Protein AF-A0A351FV73-F1 (afdb_monomer_lite)

pLDDT: mean 80.68, std 16.88, range [39.62, 96.75]

Sequence (125 aa):
MREDLLGYLLGALEGDERERVEREIERNPSLEREISALQAKLDPLRETSLDFEPPFGLATRTCALVEQHRETTDVTSEPVKLKGAPAELNHRNRFRWYDLVVGACVLIVGFALIFPAIARSRQMA

Secondary structure (DSSP, 8-state):
-HHHHHHHHTT---HHHHHHHHHHHHH-HHHHHHHHHHHHHHHHHHHT---PPPPTTHHHHHHHHHHHHHHHTSS-------TTS-S--THHHHHHHHHHHHHHHHHHHHHHHHHHHHHHHTT--

Radius of gyration: 26.16 Å; chains: 1; bounding box: 78×30×55 Å

Structure (mmCIF, N/CA/C/O backbone):
data_AF-A0A351FV73-F1
#
_entry.id   AF-A0A351FV73-F1
#
loop_
_atom_site.group_PDB
_atom_site.id
_atom_site.type_symbol
_atom_site.label_atom_id
_atom_site.label_alt_id
_atom_site.label_comp_id
_atom_site.label_asym_id
_atom_site.label_entity_id
_atom_site.label_seq_id
_atom_site.pdbx_PDB_ins_code
_atom_site.Cartn_x
_atom_site.Cartn_y
_atom_site.Cartn_z
_atom_site.occupancy
_atom_site.B_iso_or_equiv
_atom_site.auth_seq_id
_atom_site.auth_comp_id
_atom_site.auth_asym_id
_atom_site.auth_atom_id
_atom_site.pdbx_PDB_model_num
ATOM 1 N N . MET A 1 1 ? -9.308 -6.060 7.623 1.00 82.56 1 MET A N 1
ATOM 2 C CA . MET A 1 1 ? -8.238 -5.363 8.363 1.00 82.56 1 MET A CA 1
ATOM 3 C C . MET A 1 1 ? -6.848 -5.891 8.073 1.00 82.56 1 MET A C 1
ATOM 5 O O . MET A 1 1 ? -6.056 -5.146 7.527 1.00 82.56 1 MET A O 1
ATOM 9 N N . ARG A 1 2 ? -6.509 -7.149 8.387 1.00 85.62 2 ARG A N 1
ATOM 10 C CA . ARG A 1 2 ? -5.150 -7.666 8.124 1.00 85.62 2 ARG A CA 1
ATOM 11 C C . ARG A 1 2 ? -4.727 -7.576 6.648 1.00 85.62 2 ARG A C 1
ATOM 13 O O . ARG A 1 2 ? -3.573 -7.282 6.359 1.00 85.62 2 ARG A O 1
ATOM 20 N N . GLU A 1 3 ? -5.663 -7.804 5.731 1.00 88.88 3 GLU A N 1
ATOM 21 C CA . GLU A 1 3 ? -5.464 -7.633 4.285 1.00 88.88 3 GLU A CA 1
ATOM 22 C C . GLU A 1 3 ? -5.273 -6.162 3.903 1.00 88.88 3 GLU A C 1
ATOM 24 O O . GLU A 1 3 ? -4.357 -5.851 3.152 1.00 88.88 3 GLU A O 1
ATOM 29 N N . ASP A 1 4 ? -6.050 -5.252 4.496 1.00 91.62 4 ASP A N 1
ATOM 30 C CA . ASP A 1 4 ? -5.884 -3.807 4.309 1.00 91.62 4 ASP A CA 1
ATOM 31 C C . ASP A 1 4 ? -4.515 -3.326 4.818 1.00 91.62 4 ASP A C 1
ATOM 33 O O . ASP A 1 4 ? -3.864 -2.526 4.160 1.00 91.62 4 ASP A O 1
ATOM 37 N N . LEU A 1 5 ? -4.020 -3.848 5.949 1.00 93.69 5 LEU A N 1
ATOM 38 C CA . LEU A 1 5 ? -2.681 -3.530 6.469 1.00 93.69 5 LEU A CA 1
ATOM 39 C C . LEU A 1 5 ? -1.563 -4.038 5.549 1.00 93.69 5 LEU A C 1
ATOM 41 O O . LEU A 1 5 ? -0.547 -3.367 5.380 1.00 93.69 5 LEU A O 1
ATOM 45 N N . LEU A 1 6 ? -1.742 -5.217 4.946 1.00 93.06 6 LEU A N 1
ATOM 46 C CA . LEU A 1 6 ? -0.830 -5.728 3.923 1.00 93.06 6 LEU A CA 1
ATOM 47 C C . LEU A 1 6 ? -0.875 -4.861 2.663 1.00 93.06 6 LEU A C 1
ATOM 49 O O . LEU A 1 6 ? 0.176 -4.487 2.153 1.00 93.06 6 LEU A O 1
ATOM 53 N N . GLY A 1 7 ? -2.069 -4.499 2.192 1.00 92.69 7 GLY A N 1
ATOM 54 C CA . GLY A 1 7 ? -2.244 -3.578 1.072 1.00 92.69 7 GLY A CA 1
ATOM 55 C C . GLY A 1 7 ? -1.600 -2.220 1.349 1.00 92.69 7 GLY A C 1
ATOM 56 O O . GLY A 1 7 ? -0.909 -1.681 0.491 1.00 92.69 7 GLY A O 1
ATOM 57 N N . TYR A 1 8 ? -1.749 -1.706 2.568 1.00 93.81 8 TYR A N 1
ATOM 58 C CA . TYR A 1 8 ? -1.123 -0.472 3.028 1.00 93.81 8 TYR A CA 1
ATOM 59 C C . TYR A 1 8 ? 0.410 -0.566 2.993 1.00 93.81 8 TYR A C 1
ATOM 61 O O . TYR A 1 8 ? 1.062 0.288 2.396 1.00 93.81 8 TYR A O 1
ATOM 69 N N . LEU A 1 9 ? 0.986 -1.639 3.551 1.00 93.50 9 LEU A N 1
ATOM 70 C CA . LEU A 1 9 ? 2.433 -1.894 3.542 1.00 93.50 9 LEU A CA 1
ATOM 71 C C . LEU A 1 9 ? 3.012 -2.063 2.130 1.00 93.50 9 LEU A C 1
ATOM 73 O O . LEU A 1 9 ? 4.149 -1.664 1.882 1.00 93.50 9 LEU A O 1
ATOM 77 N N . LEU A 1 10 ? 2.245 -2.655 1.215 1.00 92.69 10 LEU A N 1
ATOM 78 C CA . LEU A 1 10 ? 2.651 -2.896 -0.171 1.00 92.69 10 LEU A CA 1
ATOM 79 C C . LEU A 1 10 ? 2.318 -1.726 -1.113 1.00 92.69 10 LEU A C 1
ATOM 81 O O . LEU A 1 10 ? 2.631 -1.799 -2.298 1.00 92.69 10 LEU A O 1
ATOM 85 N N . GLY A 1 11 ? 1.689 -0.656 -0.612 1.00 91.69 11 GLY A N 1
ATOM 86 C CA . GLY A 1 11 ? 1.272 0.490 -1.426 1.00 91.69 11 GLY A CA 1
ATOM 87 C C . GLY A 1 11 ? 0.165 0.168 -2.437 1.00 91.69 11 GLY A C 1
ATOM 88 O O . GLY A 1 11 ? 0.047 0.852 -3.447 1.00 91.69 11 GLY A O 1
ATOM 89 N N . ALA A 1 12 ? -0.626 -0.875 -2.179 1.00 93.38 12 ALA A N 1
ATOM 90 C CA . ALA A 1 12 ? -1.677 -1.376 -3.063 1.00 93.38 12 ALA A CA 1
ATOM 91 C C . ALA A 1 12 ? -3.068 -0.766 -2.791 1.00 93.38 12 ALA A C 1
ATOM 93 O O . ALA A 1 12 ? -4.016 -1.108 -3.491 1.00 93.38 12 ALA A O 1
ATOM 94 N N . LEU A 1 13 ? -3.204 0.099 -1.779 1.00 91.50 13 LEU A N 1
ATOM 95 C CA . LEU A 1 13 ? -4.465 0.782 -1.465 1.00 91.50 13 LEU A CA 1
ATOM 96 C C . LEU A 1 13 ? -4.623 2.087 -2.247 1.00 91.50 13 LEU A C 1
ATOM 98 O O . LEU A 1 13 ? -3.679 2.871 -2.373 1.00 91.50 13 LEU A O 1
ATOM 102 N N . GLU A 1 14 ? -5.850 2.351 -2.688 1.00 90.94 14 GLU A N 1
ATOM 103 C CA . GLU A 1 14 ? -6.239 3.602 -3.343 1.00 90.94 14 GLU A CA 1
ATOM 104 C C . GLU A 1 14 ? -6.707 4.657 -2.322 1.00 90.94 14 GLU A C 1
ATOM 106 O O . GLU A 1 14 ? -7.035 4.330 -1.182 1.00 90.94 14 GLU A O 1
ATOM 111 N N . GLY A 1 15 ? -6.728 5.933 -2.732 1.00 88.88 15 GLY A N 1
ATOM 112 C CA . GLY A 1 15 ? -6.853 7.124 -1.870 1.00 88.88 15 GLY A CA 1
ATOM 113 C C . GLY A 1 15 ? -7.739 6.974 -0.626 1.00 88.88 15 GLY A C 1
ATOM 114 O O . GLY A 1 15 ? -7.231 7.033 0.494 1.00 88.88 15 GLY A O 1
ATOM 115 N N . ASP A 1 16 ? -9.037 6.730 -0.815 1.00 90.00 16 ASP A N 1
ATOM 116 C CA . ASP A 1 16 ? -10.006 6.647 0.289 1.00 90.00 16 ASP A CA 1
ATOM 117 C C . ASP A 1 16 ? -9.741 5.456 1.233 1.00 90.00 16 ASP A C 1
ATOM 119 O O . ASP A 1 16 ? -9.978 5.533 2.443 1.00 90.00 16 ASP A O 1
ATOM 123 N N . GLU A 1 17 ? -9.259 4.330 0.697 1.00 90.31 17 GLU A N 1
ATOM 124 C CA . GLU A 1 17 ? -8.944 3.135 1.485 1.00 90.31 17 GLU A CA 1
ATOM 125 C C . GLU A 1 17 ? -7.704 3.353 2.339 1.00 90.31 17 GLU A C 1
ATOM 127 O O . GLU A 1 17 ? -7.690 2.994 3.519 1.00 90.31 17 GLU A O 1
ATOM 132 N N . ARG A 1 18 ? -6.687 3.994 1.763 1.00 91.69 18 ARG A N 1
ATOM 133 C CA . ARG A 1 18 ? -5.464 4.344 2.475 1.00 91.69 18 ARG A CA 1
ATOM 134 C C . ARG A 1 18 ? -5.748 5.301 3.633 1.00 91.69 18 ARG A C 1
ATOM 136 O O . ARG A 1 18 ? -5.336 5.022 4.755 1.00 91.69 18 ARG A O 1
ATOM 143 N N . GLU A 1 19 ? -6.516 6.363 3.397 1.00 94.31 19 GLU A N 1
ATOM 144 C CA . GLU A 1 19 ? -6.866 7.350 4.431 1.00 94.31 19 GLU A CA 1
ATOM 145 C C . GLU A 1 19 ? -7.736 6.740 5.551 1.00 94.31 19 GLU A C 1
ATOM 147 O O . GLU A 1 19 ? -7.657 7.123 6.723 1.00 94.31 19 GLU A O 1
ATOM 152 N N . ARG A 1 20 ? -8.587 5.759 5.222 1.00 94.06 20 ARG A N 1
ATOM 153 C CA . ARG A 1 20 ? -9.323 4.981 6.230 1.00 94.06 20 ARG A CA 1
ATOM 154 C C . ARG A 1 20 ? -8.363 4.198 7.126 1.00 94.06 20 ARG A C 1
ATOM 156 O O . ARG A 1 20 ? -8.491 4.283 8.345 1.00 94.06 20 ARG A O 1
ATOM 163 N N . VAL A 1 21 ? -7.419 3.471 6.530 1.00 93.94 21 VAL A N 1
ATOM 164 C CA . VAL A 1 21 ? -6.451 2.648 7.267 1.00 93.94 21 VAL A CA 1
ATOM 165 C C . VAL A 1 21 ? -5.535 3.513 8.134 1.00 93.94 21 VAL A C 1
ATOM 167 O O . VAL A 1 21 ? -5.338 3.182 9.300 1.00 93.94 21 VAL A O 1
ATOM 170 N N . GLU A 1 22 ? -5.052 4.649 7.628 1.00 94.25 22 GLU A N 1
ATOM 171 C CA . GLU A 1 22 ? -4.217 5.595 8.387 1.00 94.25 22 GLU A CA 1
ATOM 172 C C . GLU A 1 22 ? -4.929 6.096 9.654 1.00 94.25 22 GLU A C 1
ATOM 174 O O . GLU A 1 22 ? -4.395 5.972 10.758 1.00 94.25 22 GLU A O 1
ATOM 179 N N . ARG A 1 23 ? -6.188 6.540 9.534 1.00 95.31 23 ARG A N 1
ATOM 180 C CA . ARG A 1 23 ? -6.994 6.962 10.697 1.00 95.31 23 ARG A CA 1
ATOM 181 C C . ARG A 1 23 ? -7.228 5.842 11.707 1.00 95.31 23 ARG A C 1
ATOM 183 O O . ARG A 1 23 ? -7.400 6.103 12.898 1.00 95.31 23 ARG A O 1
ATOM 190 N N . GLU A 1 24 ? -7.308 4.601 11.244 1.00 93.81 24 GLU A N 1
ATOM 191 C CA . GLU A 1 24 ? -7.534 3.448 12.110 1.00 93.81 24 GLU A CA 1
ATOM 192 C C . GLU A 1 24 ? -6.259 3.054 12.863 1.00 93.81 24 GLU A C 1
ATOM 194 O O . GLU A 1 24 ? -6.331 2.740 14.053 1.00 93.81 24 GLU A O 1
ATOM 199 N N . ILE A 1 25 ? -5.095 3.168 12.214 1.00 94.00 25 ILE A N 1
ATOM 200 C CA . ILE A 1 25 ? -3.776 3.002 12.839 1.00 94.00 25 ILE A CA 1
ATOM 201 C C . ILE A 1 25 ? -3.579 4.045 13.945 1.00 94.00 25 ILE A C 1
ATOM 203 O O . ILE A 1 25 ? -3.265 3.672 15.073 1.00 94.00 25 ILE A O 1
ATOM 207 N N . GLU A 1 26 ? -3.853 5.324 13.666 1.00 94.25 26 GLU A N 1
ATOM 208 C CA . GLU A 1 26 ? -3.725 6.412 14.653 1.00 94.25 26 GLU A CA 1
ATOM 209 C C . GLU A 1 26 ? -4.582 6.184 15.905 1.00 94.25 26 GLU A C 1
ATOM 211 O O . GLU A 1 26 ? -4.195 6.523 17.024 1.00 94.25 26 GLU A O 1
ATOM 216 N N . ARG A 1 27 ? -5.776 5.611 15.728 1.00 94.31 27 ARG A N 1
ATOM 217 C CA . ARG A 1 27 ? -6.719 5.360 16.825 1.00 94.31 27 ARG A CA 1
ATOM 218 C C . ARG A 1 27 ? -6.430 4.072 17.582 1.00 94.31 27 ARG A C 1
ATOM 220 O O . ARG A 1 27 ? -6.919 3.922 18.703 1.00 94.31 27 ARG A O 1
ATOM 227 N N . ASN A 1 28 ? -5.692 3.137 16.986 1.00 94.81 28 ASN A N 1
ATOM 228 C CA . ASN A 1 28 ? -5.486 1.815 17.551 1.00 94.81 28 ASN A CA 1
ATOM 229 C C . ASN A 1 28 ? -4.001 1.400 17.571 1.00 94.81 28 ASN A C 1
ATOM 231 O O . ASN A 1 28 ? -3.509 0.783 16.621 1.00 94.81 28 ASN A O 1
ATOM 235 N N . PRO A 1 29 ? -3.320 1.581 18.720 1.00 91.00 29 PRO A N 1
ATOM 236 C CA . PRO A 1 29 ? -1.921 1.190 18.900 1.00 91.00 29 PRO A CA 1
ATOM 237 C C . PRO A 1 29 ? -1.645 -0.310 18.710 1.00 91.00 29 PRO A C 1
ATOM 239 O O . PRO A 1 29 ? -0.489 -0.720 18.597 1.00 91.00 29 PRO A O 1
ATOM 242 N N . SER A 1 30 ? -2.665 -1.180 18.725 1.00 93.44 30 SER A N 1
ATOM 243 C CA . SER A 1 30 ? -2.452 -2.601 18.424 1.00 93.44 30 SER A CA 1
ATOM 244 C C . SER A 1 30 ? -2.153 -2.835 16.943 1.00 93.44 30 SER A C 1
ATOM 246 O O . SER A 1 30 ? -1.422 -3.773 16.626 1.00 93.44 30 SER A O 1
ATOM 248 N N . LEU A 1 31 ? -2.684 -1.993 16.049 1.00 93.25 31 LEU A N 1
ATOM 249 C CA . LEU A 1 31 ? -2.460 -2.108 14.606 1.00 93.25 31 LEU A CA 1
ATOM 250 C C . LEU A 1 31 ? -1.023 -1.740 14.233 1.00 93.25 31 LEU A C 1
ATOM 252 O O . LEU A 1 31 ? -0.443 -2.400 13.380 1.00 93.25 31 LEU A O 1
ATOM 256 N N . GLU A 1 32 ? -0.398 -0.787 14.928 1.00 91.88 32 GLU A N 1
ATOM 257 C CA . GLU A 1 32 ? 1.030 -0.479 14.746 1.00 91.88 32 GLU A CA 1
ATOM 258 C C . GLU A 1 32 ? 1.927 -1.696 15.017 1.00 91.88 32 GLU A C 1
ATOM 260 O O . GLU A 1 32 ? 2.887 -1.963 14.286 1.00 91.88 32 GLU A O 1
ATOM 265 N N . ARG A 1 33 ? 1.591 -2.487 16.046 1.00 93.75 33 ARG A N 1
ATOM 266 C CA . ARG A 1 33 ? 2.316 -3.730 16.355 1.00 93.75 33 ARG A CA 1
ATOM 267 C C . ARG A 1 33 ? 2.107 -4.778 15.272 1.00 93.75 33 ARG A C 1
ATOM 269 O O . ARG A 1 33 ? 3.043 -5.496 14.931 1.00 93.75 33 ARG A O 1
ATOM 276 N N . GLU A 1 34 ? 0.894 -4.874 14.737 1.00 94.38 34 GLU A N 1
ATOM 277 C CA . GLU A 1 34 ? 0.586 -5.802 13.651 1.00 94.38 34 GLU A CA 1
ATOM 278 C C . GLU A 1 34 ? 1.309 -5.412 12.356 1.00 94.38 34 GLU A C 1
ATOM 280 O O . GLU A 1 34 ? 1.907 -6.278 11.720 1.00 94.38 34 GLU A O 1
ATOM 285 N N . ILE A 1 35 ? 1.355 -4.118 12.023 1.00 95.06 35 ILE A N 1
ATOM 286 C CA . ILE A 1 35 ? 2.153 -3.577 10.914 1.00 95.06 35 ILE A CA 1
ATOM 287 C C . ILE A 1 35 ? 3.621 -3.938 11.098 1.00 95.06 35 ILE A C 1
ATOM 289 O O . ILE A 1 35 ? 4.223 -4.496 10.187 1.00 95.06 35 ILE A O 1
ATOM 293 N N . SER A 1 36 ? 4.179 -3.699 12.286 1.00 94.44 36 SER A N 1
ATOM 294 C CA . SER A 1 36 ? 5.579 -4.024 12.581 1.00 94.44 36 SER A CA 1
ATOM 295 C C . SER A 1 36 ? 5.860 -5.525 12.421 1.00 94.44 36 SER A C 1
ATOM 297 O O . SER A 1 36 ? 6.865 -5.921 11.832 1.00 94.44 36 SER A O 1
ATOM 299 N N . ALA A 1 37 ? 4.948 -6.384 12.889 1.00 95.38 37 ALA A N 1
ATOM 300 C CA . ALA A 1 37 ? 5.065 -7.834 12.749 1.00 95.38 37 ALA A CA 1
ATOM 301 C C . ALA A 1 37 ? 4.931 -8.314 11.293 1.00 95.38 37 ALA A C 1
ATOM 303 O O . ALA A 1 37 ? 5.555 -9.306 10.912 1.00 95.38 37 ALA A O 1
ATOM 304 N N . LEU A 1 38 ? 4.102 -7.653 10.482 1.00 94.62 38 LEU A N 1
ATOM 305 C CA . LEU A 1 38 ? 3.982 -7.924 9.049 1.00 94.62 38 LEU A CA 1
ATOM 306 C C . LEU A 1 38 ? 5.223 -7.444 8.296 1.00 94.62 38 LEU A C 1
ATOM 308 O O . LEU A 1 38 ? 5.757 -8.193 7.484 1.00 94.62 38 LEU A O 1
ATOM 312 N N . GLN A 1 39 ? 5.722 -6.253 8.610 1.00 94.00 39 GLN A N 1
ATOM 313 C CA . GLN A 1 39 ? 6.916 -5.679 8.002 1.00 94.00 39 GLN A CA 1
ATOM 314 C C . GLN A 1 39 ? 8.143 -6.570 8.225 1.00 94.00 39 GLN A C 1
ATOM 316 O O . GLN A 1 39 ? 8.802 -6.937 7.258 1.00 94.00 39 GLN A O 1
ATOM 321 N N . ALA A 1 40 ? 8.352 -7.059 9.452 1.00 94.81 40 ALA A N 1
ATOM 322 C CA . ALA A 1 40 ? 9.431 -8.001 9.760 1.00 94.81 40 ALA A CA 1
ATOM 323 C C . ALA A 1 40 ? 9.351 -9.316 8.956 1.00 94.81 40 ALA A C 1
ATOM 325 O O . ALA A 1 40 ? 10.367 -9.952 8.692 1.00 94.81 40 ALA A O 1
ATOM 326 N N . LYS A 1 41 ? 8.146 -9.746 8.554 1.00 93.75 41 LYS A N 1
ATOM 327 C CA . LYS A 1 41 ? 7.958 -10.927 7.691 1.00 93.75 41 LYS A CA 1
ATOM 328 C C . LYS A 1 41 ? 8.209 -10.631 6.215 1.00 93.75 41 LYS A C 1
ATOM 330 O O . LYS A 1 41 ? 8.499 -11.560 5.467 1.00 93.75 41 LYS A O 1
ATOM 335 N N . LEU A 1 42 ? 8.060 -9.375 5.795 1.00 91.56 42 LEU A N 1
ATOM 336 C CA . LEU A 1 42 ? 8.292 -8.933 4.421 1.00 91.56 42 LEU A CA 1
ATOM 337 C C . LEU A 1 42 ? 9.756 -8.559 4.168 1.00 91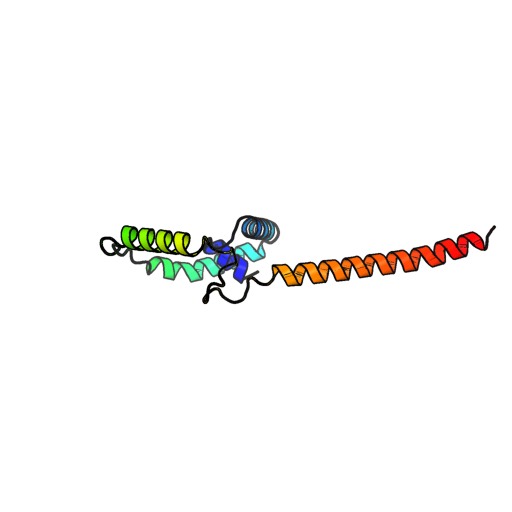.56 42 LEU A C 1
ATOM 339 O O . LEU A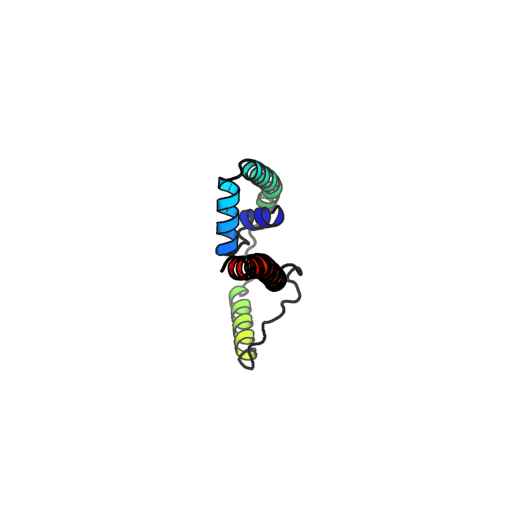 1 42 ? 10.208 -8.682 3.035 1.00 91.56 42 LEU A O 1
ATOM 343 N N . ASP A 1 43 ? 10.505 -8.150 5.192 1.00 91.06 43 ASP A N 1
ATOM 344 C CA . ASP A 1 43 ? 11.913 -7.756 5.049 1.00 91.06 43 ASP A CA 1
ATOM 345 C C . ASP A 1 43 ? 12.794 -8.802 4.327 1.00 91.06 43 ASP A C 1
ATOM 347 O O . ASP A 1 43 ? 13.513 -8.406 3.408 1.00 91.06 43 ASP A O 1
ATOM 351 N N . PRO A 1 44 ? 12.683 -10.124 4.575 1.00 92.00 44 PRO A N 1
ATOM 352 C CA . PRO A 1 44 ? 13.449 -11.125 3.820 1.00 92.00 44 PRO A CA 1
ATOM 353 C C . PRO A 1 44 ? 13.178 -11.124 2.304 1.00 92.00 44 PRO A C 1
ATOM 355 O O . PRO A 1 44 ? 14.046 -11.473 1.503 1.00 92.00 44 PRO A O 1
ATOM 358 N N . LEU A 1 45 ? 11.974 -10.721 1.875 1.00 87.56 45 LEU A N 1
ATOM 359 C CA . LEU A 1 45 ? 11.642 -10.619 0.449 1.00 87.56 45 LEU A CA 1
ATOM 360 C C . LEU A 1 45 ? 12.388 -9.460 -0.215 1.00 87.56 45 LEU A C 1
ATOM 362 O O . LEU A 1 45 ? 12.729 -9.557 -1.392 1.00 87.56 45 LEU A O 1
ATOM 366 N N . ARG A 1 46 ? 12.677 -8.387 0.532 1.00 83.81 46 ARG A N 1
ATOM 367 C CA . ARG A 1 46 ? 13.462 -7.252 0.027 1.00 83.81 46 ARG A CA 1
ATOM 368 C C . ARG A 1 46 ? 14.896 -7.658 -0.274 1.00 83.81 46 ARG A C 1
ATOM 370 O O . ARG A 1 46 ? 15.435 -7.239 -1.289 1.00 83.81 46 ARG A O 1
ATOM 377 N N . GLU A 1 47 ? 15.477 -8.519 0.555 1.00 83.62 47 GLU A N 1
ATOM 378 C CA . GLU A 1 47 ? 16.828 -9.057 0.343 1.00 83.62 47 GLU A CA 1
ATOM 379 C C . GLU A 1 47 ? 16.913 -9.973 -0.888 1.00 83.62 47 GLU A C 1
ATOM 381 O O . GLU A 1 47 ? 17.976 -10.122 -1.482 1.00 83.62 47 GLU A O 1
ATOM 386 N N . THR A 1 48 ? 15.787 -10.564 -1.296 1.00 84.19 48 THR A N 1
ATOM 387 C CA . THR A 1 48 ? 15.698 -11.433 -2.483 1.00 84.19 48 THR A CA 1
ATOM 388 C C . THR A 1 48 ? 15.340 -10.651 -3.755 1.00 84.19 48 THR A C 1
ATOM 390 O O . THR A 1 48 ? 15.308 -11.220 -4.846 1.00 84.19 48 THR A O 1
ATOM 393 N N . SER A 1 49 ? 15.062 -9.347 -3.644 1.00 81.38 49 SER A N 1
ATOM 394 C CA . SER A 1 49 ? 14.767 -8.498 -4.796 1.00 81.38 49 SER A CA 1
ATOM 395 C C . SER A 1 49 ? 16.026 -8.323 -5.640 1.00 81.38 49 SER A C 1
ATOM 397 O O . SER A 1 49 ? 16.921 -7.555 -5.301 1.00 81.38 49 SER A O 1
ATOM 399 N N . LEU A 1 50 ? 16.096 -9.060 -6.744 1.00 82.88 50 LEU A N 1
ATOM 400 C CA . LEU A 1 50 ? 17.147 -8.916 -7.739 1.00 82.88 50 LEU A CA 1
ATOM 401 C C . LEU A 1 50 ? 16.722 -7.862 -8.759 1.00 82.88 50 LEU A C 1
ATOM 403 O O . LEU A 1 50 ? 15.679 -8.000 -9.401 1.00 82.88 50 LEU A O 1
ATOM 407 N N . ASP A 1 51 ? 17.553 -6.839 -8.931 1.00 82.88 51 ASP A N 1
ATOM 408 C CA . ASP A 1 51 ? 17.410 -5.912 -10.047 1.00 82.88 51 ASP A CA 1
ATOM 409 C C . ASP A 1 51 ? 17.840 -6.628 -11.329 1.00 82.88 51 ASP A C 1
ATOM 411 O O . ASP A 1 51 ? 19.011 -6.959 -11.532 1.00 82.88 51 ASP A O 1
ATOM 415 N N . PHE A 1 52 ? 16.866 -6.907 -12.190 1.00 85.69 52 PHE A N 1
ATOM 416 C CA . PHE A 1 52 ? 17.108 -7.458 -13.515 1.00 85.69 52 PHE A CA 1
ATOM 417 C C . PHE A 1 52 ? 17.024 -6.350 -14.552 1.00 85.69 52 PHE A C 1
ATOM 419 O O . PHE A 1 52 ? 16.049 -5.598 -14.589 1.00 85.69 52 PHE A O 1
ATOM 426 N N . GLU A 1 53 ? 18.010 -6.305 -15.446 1.00 91.25 53 GLU A N 1
ATOM 427 C CA . GLU A 1 53 ? 17.927 -5.439 -16.614 1.00 91.25 53 GLU A CA 1
ATOM 428 C C . GLU A 1 53 ? 16.738 -5.891 -17.481 1.00 91.25 53 GLU A C 1
ATOM 430 O O . GLU A 1 53 ? 16.666 -7.069 -17.865 1.00 91.25 53 GLU A O 1
ATOM 435 N N . PRO A 1 54 ? 15.778 -5.002 -17.788 1.00 90.12 54 PRO A N 1
ATOM 436 C CA . PRO A 1 54 ? 14.638 -5.376 -18.603 1.00 90.12 54 PRO A CA 1
ATOM 437 C C . PRO A 1 54 ? 15.103 -5.758 -20.020 1.00 90.12 54 PRO A C 1
ATOM 439 O O . PRO A 1 54 ? 15.994 -5.115 -20.580 1.00 90.12 54 PRO A O 1
ATOM 442 N N . PRO A 1 55 ? 14.486 -6.770 -20.659 1.00 93.19 55 PRO A N 1
ATOM 443 C CA . PRO A 1 55 ? 14.798 -7.122 -22.037 1.00 93.19 55 PRO A CA 1
ATOM 444 C C . PRO A 1 55 ? 14.676 -5.924 -22.983 1.00 93.19 55 PRO A C 1
ATOM 446 O O . PRO A 1 55 ? 13.733 -5.130 -22.892 1.00 93.19 55 PRO A O 1
ATOM 449 N N . PHE A 1 56 ? 15.600 -5.828 -23.940 1.00 94.69 56 PHE A N 1
ATOM 450 C CA . PHE A 1 56 ? 15.618 -4.732 -24.904 1.00 94.69 56 PHE A CA 1
ATOM 451 C C . PHE A 1 56 ? 14.266 -4.583 -25.624 1.00 94.69 56 PHE A C 1
ATOM 453 O O . PHE A 1 56 ? 13.708 -5.545 -26.161 1.00 94.69 56 PHE A O 1
ATOM 460 N N . GLY A 1 57 ? 13.744 -3.355 -25.645 1.00 95.19 57 GLY A N 1
ATOM 461 C CA . GLY A 1 57 ? 12.484 -3.021 -26.308 1.00 95.19 57 GLY A CA 1
ATOM 462 C C . GLY A 1 57 ? 11.216 -3.456 -25.563 1.00 95.19 57 GLY A C 1
ATOM 463 O O . GLY A 1 57 ? 10.132 -3.315 -26.129 1.00 95.19 57 GLY A O 1
ATOM 464 N N . LEU A 1 58 ? 11.308 -3.953 -24.319 1.00 95.81 58 LEU A N 1
ATOM 465 C CA . LEU A 1 58 ? 10.133 -4.305 -23.510 1.00 95.81 58 LEU A CA 1
ATOM 466 C C . LEU A 1 58 ? 9.174 -3.118 -23.375 1.00 95.81 58 LEU A C 1
ATOM 468 O O . LEU A 1 58 ? 7.995 -3.259 -23.677 1.00 95.81 58 LEU A O 1
ATOM 472 N N . ALA A 1 59 ? 9.684 -1.940 -23.001 1.00 95.19 59 ALA A N 1
ATOM 473 C CA . ALA A 1 59 ? 8.865 -0.737 -22.850 1.00 95.19 59 ALA A CA 1
ATOM 474 C C . ALA A 1 59 ? 8.105 -0.395 -24.143 1.00 95.19 59 ALA A C 1
ATOM 476 O O . ALA A 1 59 ? 6.893 -0.207 -24.116 1.00 95.19 59 ALA A O 1
ATOM 477 N N . THR A 1 60 ? 8.793 -0.402 -25.290 1.00 96.75 60 THR A N 1
ATOM 478 C CA . THR A 1 60 ? 8.187 -0.129 -26.602 1.00 96.75 60 THR A CA 1
ATOM 479 C C . THR A 1 60 ? 7.092 -1.137 -26.946 1.00 96.75 60 THR A C 1
ATOM 481 O O . THR A 1 60 ? 6.009 -0.740 -27.370 1.00 96.75 60 THR A O 1
ATOM 484 N N . ARG A 1 61 ? 7.345 -2.437 -26.734 1.00 95.62 61 ARG A N 1
ATOM 485 C CA . ARG A 1 61 ? 6.362 -3.501 -26.996 1.00 95.62 61 ARG A CA 1
ATOM 486 C C . ARG A 1 61 ? 5.139 -3.378 -26.090 1.00 95.62 61 ARG A C 1
ATOM 488 O O . ARG A 1 61 ? 4.020 -3.532 -26.567 1.00 95.62 61 ARG A O 1
ATOM 495 N N . THR A 1 62 ? 5.345 -3.072 -24.811 1.00 95.31 62 THR A N 1
ATOM 496 C CA . THR A 1 62 ? 4.257 -2.877 -23.848 1.00 95.31 62 THR A CA 1
ATOM 497 C C . THR A 1 62 ? 3.411 -1.658 -24.213 1.00 95.31 62 THR A C 1
ATOM 499 O O . THR A 1 62 ? 2.189 -1.774 -24.255 1.00 95.31 62 THR A O 1
ATOM 502 N N . CYS A 1 63 ? 4.025 -0.518 -24.551 1.00 94.94 63 CYS A N 1
ATOM 503 C CA . CYS A 1 63 ? 3.288 0.676 -24.975 1.00 94.94 63 CYS A CA 1
ATOM 504 C C . CYS A 1 63 ? 2.440 0.418 -26.228 1.00 94.94 63 CYS A C 1
ATOM 506 O O . CYS A 1 63 ? 1.255 0.741 -26.227 1.00 94.94 63 CYS A O 1
ATOM 508 N N . ALA A 1 64 ? 3.011 -0.229 -27.250 1.00 94.88 64 ALA A N 1
ATOM 509 C CA . ALA A 1 64 ? 2.275 -0.586 -28.463 1.00 94.88 64 ALA A CA 1
ATOM 510 C C . ALA A 1 64 ? 1.075 -1.506 -28.167 1.00 94.88 64 ALA A C 1
ATOM 512 O O . ALA A 1 64 ? -0.001 -1.332 -28.734 1.00 94.88 64 ALA A O 1
ATOM 513 N N . LEU A 1 65 ? 1.230 -2.458 -27.239 1.00 93.56 65 LEU A N 1
ATOM 514 C CA . LEU A 1 65 ? 0.150 -3.361 -26.837 1.00 93.56 65 LEU A CA 1
ATOM 515 C C . LEU A 1 65 ? -0.976 -2.634 -26.082 1.00 93.56 65 LEU A C 1
ATOM 517 O O . LEU A 1 65 ? -2.149 -2.945 -26.295 1.00 93.56 65 LEU A O 1
ATOM 521 N N . VAL A 1 66 ? -0.638 -1.669 -25.219 1.00 93.00 66 VAL A N 1
ATOM 522 C CA . VAL A 1 66 ? -1.623 -0.824 -24.518 1.00 93.00 66 VAL A CA 1
AT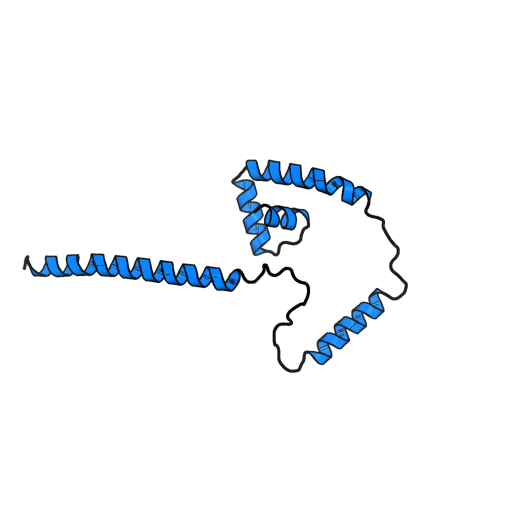OM 523 C C . VAL A 1 66 ? -2.388 0.053 -25.508 1.00 93.00 66 VAL A C 1
ATOM 525 O O . VAL A 1 66 ? -3.609 0.159 -25.406 1.00 93.00 66 VAL A O 1
ATOM 528 N N . GLU A 1 67 ? -1.697 0.653 -26.477 1.00 91.38 67 GLU A N 1
ATOM 529 C CA . GLU A 1 67 ? -2.312 1.489 -27.512 1.00 91.38 67 GLU A CA 1
ATOM 530 C C . GLU A 1 67 ? -3.277 0.683 -28.389 1.00 91.38 67 GLU A C 1
ATOM 532 O O . GLU A 1 67 ? -4.445 1.052 -28.510 1.00 91.38 67 GLU A O 1
ATOM 537 N N . GLN A 1 68 ? -2.853 -0.495 -28.854 1.00 87.75 68 GLN A N 1
ATOM 538 C CA . GLN A 1 68 ? -3.712 -1.412 -29.605 1.00 87.75 68 GLN A CA 1
ATOM 539 C C . GLN A 1 68 ? -4.990 -1.785 -28.831 1.00 87.75 68 GLN A C 1
ATOM 541 O O . GLN A 1 68 ? -6.075 -1.818 -29.409 1.00 87.75 68 GLN A O 1
ATOM 546 N N . HIS A 1 69 ? -4.891 -2.039 -27.519 1.00 81.06 69 HIS A N 1
ATOM 547 C CA . HIS A 1 69 ? -6.065 -2.353 -26.696 1.00 81.06 69 HIS A CA 1
ATOM 548 C C . HIS A 1 69 ? -7.028 -1.165 -26.561 1.00 81.06 69 HIS A C 1
ATOM 550 O O . HIS A 1 69 ? -8.246 -1.374 -26.524 1.00 81.06 69 HIS A O 1
ATOM 556 N N . ARG A 1 70 ? -6.512 0.072 -26.509 1.00 75.56 70 ARG A N 1
ATOM 557 C CA . ARG A 1 70 ? -7.346 1.284 -26.480 1.00 75.56 70 ARG A CA 1
ATOM 558 C C . ARG A 1 70 ? -8.132 1.445 -27.776 1.00 75.56 70 ARG A C 1
ATOM 560 O O . ARG A 1 70 ? -9.330 1.693 -27.704 1.00 75.56 70 ARG A O 1
ATOM 567 N N . GLU A 1 71 ? -7.493 1.228 -28.923 1.00 67.50 71 GLU A N 1
ATOM 568 C CA . GLU A 1 71 ? -8.141 1.326 -30.239 1.00 67.50 71 GLU A CA 1
ATOM 569 C C . GLU A 1 71 ? -9.268 0.295 -30.415 1.00 67.50 71 GLU A C 1
ATOM 571 O O . GLU A 1 71 ? -10.328 0.618 -30.945 1.00 67.50 71 GLU A O 1
ATOM 576 N N . THR A 1 72 ? -9.104 -0.931 -29.907 1.00 61.25 72 THR A N 1
ATOM 577 C CA . THR A 1 72 ? -10.169 -1.955 -29.954 1.00 61.25 72 THR A CA 1
ATOM 578 C C . THR A 1 72 ? -11.328 -1.727 -28.980 1.00 61.25 72 THR A C 1
ATOM 580 O O . THR A 1 72 ? -12.389 -2.319 -29.167 1.00 61.25 72 THR A O 1
ATOM 583 N N . THR A 1 73 ? -11.156 -0.899 -27.943 1.00 57.41 73 THR A N 1
ATOM 584 C CA . THR A 1 73 ? -12.180 -0.681 -26.898 1.00 57.41 73 THR A CA 1
ATOM 585 C C . THR A 1 73 ? -13.073 0.535 -27.189 1.00 57.41 73 THR A C 1
ATOM 587 O O . THR A 1 73 ? -14.036 0.779 -26.465 1.00 57.41 73 THR A O 1
ATOM 590 N N . ASP A 1 74 ? -12.832 1.264 -28.283 1.00 51.25 74 ASP A N 1
ATOM 591 C CA . ASP A 1 74 ? -13.623 2.444 -28.681 1.00 51.25 74 ASP A CA 1
ATOM 592 C C . ASP A 1 74 ? -15.030 2.100 -29.232 1.00 51.25 74 ASP A C 1
ATOM 594 O O . ASP A 1 74 ? -15.755 2.947 -29.748 1.00 51.25 74 ASP A O 1
ATOM 598 N N . VAL A 1 75 ? -15.467 0.842 -29.091 1.00 53.28 75 VAL A N 1
ATOM 599 C CA . VAL A 1 75 ? -16.823 0.390 -29.420 1.00 53.28 75 VAL A CA 1
ATOM 600 C C . VAL A 1 75 ? -17.462 -0.216 -28.170 1.00 53.28 75 VAL A C 1
ATOM 602 O O . VAL A 1 75 ? -17.429 -1.421 -27.952 1.00 53.28 75 VAL A O 1
ATOM 605 N N . THR A 1 76 ? -18.134 0.628 -27.387 1.00 51.41 76 THR A N 1
ATOM 606 C CA . THR A 1 76 ? -18.986 0.270 -26.232 1.00 51.41 76 THR A CA 1
ATOM 607 C C . THR A 1 76 ? -18.222 -0.042 -24.940 1.00 51.41 76 THR A C 1
ATOM 609 O O . THR A 1 76 ? -17.720 -1.139 -24.711 1.00 51.41 76 THR A O 1
ATOM 612 N N . SER A 1 77 ? -18.192 0.952 -24.055 1.00 51.22 77 SER A N 1
ATOM 613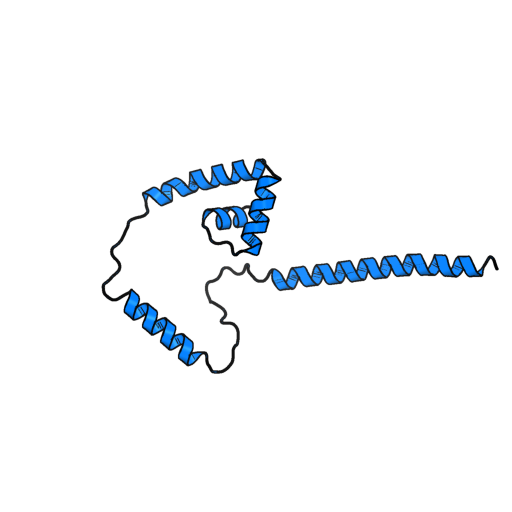 C CA . SER A 1 77 ? -17.621 0.904 -22.709 1.00 51.22 77 SER A CA 1
ATOM 614 C C . SER A 1 77 ? -18.395 -0.047 -21.782 1.00 51.22 77 SER A C 1
ATOM 616 O O . SER A 1 77 ? -19.213 0.381 -20.973 1.00 51.22 77 SER A O 1
ATOM 618 N N . GLU A 1 78 ? -18.127 -1.345 -21.877 1.00 51.53 78 GLU A N 1
ATOM 619 C CA . GLU A 1 78 ? -18.385 -2.308 -20.801 1.00 51.53 78 GLU A CA 1
ATOM 620 C C . GLU A 1 78 ? -17.102 -2.452 -19.958 1.00 51.53 78 GLU A C 1
ATOM 622 O O . GLU A 1 78 ? -16.008 -2.564 -20.520 1.00 51.53 78 GLU A O 1
ATOM 627 N N . PRO A 1 79 ? -17.178 -2.438 -18.614 1.00 52.66 79 PRO A N 1
ATOM 628 C CA . PRO A 1 79 ? -15.997 -2.582 -17.772 1.00 52.66 79 PRO A CA 1
ATOM 629 C C . PRO A 1 79 ? -15.353 -3.958 -17.988 1.00 52.66 79 PRO A C 1
ATOM 631 O O . PRO A 1 79 ? -15.961 -5.003 -17.745 1.00 52.66 79 PRO A O 1
ATOM 634 N N . VAL A 1 80 ? -14.092 -3.953 -18.426 1.00 57.62 80 VAL A N 1
ATOM 635 C CA . VAL A 1 80 ? -13.283 -5.157 -18.644 1.00 57.62 80 VAL A CA 1
ATOM 636 C C . VAL A 1 80 ? -13.160 -5.934 -17.331 1.00 57.62 80 VAL A C 1
ATOM 638 O O . VAL A 1 80 ? -12.464 -5.527 -16.402 1.00 57.62 80 VAL A O 1
ATOM 641 N N . LYS A 1 81 ? -13.819 -7.097 -17.254 1.00 48.31 81 LYS A N 1
ATOM 642 C CA . LYS A 1 81 ? -13.563 -8.091 -16.205 1.00 48.31 81 LYS A CA 1
ATOM 643 C C . LYS A 1 81 ? -12.164 -8.671 -16.410 1.00 48.31 81 LYS A C 1
ATOM 645 O O . LYS A 1 81 ? -11.978 -9.594 -17.203 1.00 48.31 81 LYS A O 1
ATOM 650 N N . LEU A 1 82 ? -11.186 -8.152 -15.673 1.00 46.69 82 LEU A N 1
ATOM 651 C CA . LEU A 1 82 ? -9.859 -8.749 -15.541 1.00 46.69 82 LEU A CA 1
ATOM 652 C C . LEU A 1 82 ? -9.998 -10.171 -14.964 1.00 46.69 82 LEU A C 1
ATOM 654 O O . LEU A 1 82 ? -10.262 -10.353 -13.775 1.00 46.69 82 LEU A O 1
ATOM 658 N N . LYS A 1 83 ? -9.830 -11.194 -15.814 1.00 45.72 83 LYS A N 1
ATOM 659 C CA . LYS A 1 83 ? -9.667 -12.601 -15.408 1.00 45.72 83 LYS A CA 1
ATOM 660 C C . LYS A 1 83 ? -8.337 -12.735 -14.658 1.00 45.72 83 LYS A C 1
ATOM 662 O O . LYS A 1 83 ? -7.317 -13.042 -15.260 1.00 45.72 83 LYS A O 1
ATOM 667 N N . GLY A 1 84 ? -8.339 -12.454 -13.360 1.00 44.19 84 GLY A N 1
ATOM 668 C CA . GLY A 1 84 ? -7.143 -12.562 -12.522 1.00 44.19 84 GLY A CA 1
ATOM 669 C C . GLY A 1 84 ? -7.138 -11.659 -11.294 1.00 44.19 84 GLY A C 1
ATOM 670 O O . GLY A 1 84 ? -6.342 -11.898 -10.393 1.00 44.19 84 GLY A O 1
ATOM 671 N N . ALA A 1 85 ? -8.034 -10.671 -11.210 1.00 42.62 85 ALA A N 1
ATOM 672 C CA . ALA A 1 85 ? -8.249 -9.975 -9.948 1.00 42.62 85 ALA A CA 1
ATOM 673 C C . ALA A 1 85 ? -8.864 -10.971 -8.941 1.00 42.62 85 ALA A C 1
ATOM 675 O O . ALA A 1 85 ? -9.846 -11.638 -9.300 1.00 42.62 85 ALA A O 1
ATOM 676 N N . PRO A 1 86 ? -8.316 -11.120 -7.715 1.00 39.62 86 PRO A N 1
ATOM 677 C CA . PRO A 1 86 ? -8.992 -11.876 -6.669 1.00 39.62 86 PRO A CA 1
ATOM 678 C C . PRO A 1 86 ? -10.412 -11.323 -6.526 1.00 39.62 86 PRO A C 1
ATOM 680 O O . PRO A 1 86 ? -10.636 -10.119 -6.640 1.00 39.62 86 PRO A O 1
ATOM 683 N N . ALA A 1 87 ? -11.382 -12.216 -6.349 1.00 45.25 87 ALA A N 1
ATOM 684 C CA . ALA A 1 87 ? -12.820 -11.952 -6.401 1.00 45.25 87 ALA A CA 1
ATOM 685 C C . ALA A 1 87 ? -13.364 -11.061 -5.254 1.00 45.25 87 ALA A C 1
ATOM 687 O O . ALA A 1 87 ? -14.528 -11.175 -4.882 1.00 45.25 87 ALA A O 1
ATOM 688 N N . GLU A 1 88 ? -12.555 -10.146 -4.724 1.00 47.81 88 GLU A N 1
ATOM 689 C CA . GLU A 1 88 ? -12.788 -9.357 -3.511 1.00 47.81 88 GLU A CA 1
ATOM 690 C C . GLU A 1 88 ? -12.904 -7.847 -3.797 1.00 47.81 88 GLU A C 1
ATOM 692 O O . GLU A 1 88 ? -12.492 -7.016 -3.002 1.00 47.81 88 GLU A O 1
ATOM 697 N N . LEU A 1 89 ? -13.501 -7.449 -4.926 1.00 49.41 89 LEU A N 1
ATOM 698 C CA . LEU A 1 89 ? -13.881 -6.039 -5.169 1.00 49.41 89 LEU A CA 1
ATOM 699 C C . LEU A 1 89 ? -15.391 -5.839 -5.368 1.00 49.41 89 LEU A C 1
ATOM 701 O O . LEU A 1 89 ? -15.857 -4.745 -5.678 1.00 49.41 89 LEU A O 1
ATOM 705 N N . ASN A 1 90 ? -16.203 -6.872 -5.116 1.00 46.66 90 ASN A N 1
ATOM 706 C CA . ASN A 1 90 ? -17.667 -6.773 -5.182 1.00 46.66 90 ASN A CA 1
ATOM 707 C C . ASN A 1 90 ? -18.317 -6.336 -3.849 1.00 46.66 90 ASN A C 1
ATOM 709 O O . ASN A 1 90 ? -19.510 -6.549 -3.622 1.00 46.66 90 ASN A O 1
ATOM 713 N N . HIS A 1 91 ? -17.554 -5.710 -2.948 1.00 51.41 91 HIS A N 1
ATOM 714 C CA . HIS A 1 91 ? -18.081 -5.196 -1.678 1.00 51.41 91 HIS A CA 1
ATOM 715 C C . HIS A 1 91 ? -18.930 -3.923 -1.847 1.00 51.41 91 HIS A C 1
ATOM 717 O O . HIS A 1 91 ? -19.804 -3.647 -1.022 1.00 51.41 91 HIS A O 1
ATOM 723 N N . ARG A 1 92 ? -18.767 -3.184 -2.955 1.00 51.88 92 ARG A N 1
ATOM 724 C CA . ARG A 1 92 ? -19.454 -1.898 -3.177 1.00 51.88 92 ARG A CA 1
ATOM 725 C C . ARG A 1 92 ? -20.972 -2.025 -3.354 1.00 51.88 92 ARG A C 1
ATOM 727 O O . ARG A 1 92 ? -21.700 -1.093 -3.019 1.00 51.88 92 ARG A O 1
ATOM 734 N N . ASN A 1 93 ? -21.468 -3.169 -3.837 1.00 58.38 93 ASN A N 1
ATOM 735 C CA . ASN A 1 93 ? -22.909 -3.365 -4.045 1.00 58.38 93 ASN A CA 1
ATOM 736 C C . ASN A 1 93 ? -23.618 -3.974 -2.822 1.00 58.38 93 ASN A C 1
ATOM 738 O O . ASN A 1 93 ? -24.786 -3.684 -2.574 1.00 58.38 93 ASN A O 1
ATOM 742 N N . ARG A 1 94 ? -22.910 -4.785 -2.023 1.00 56.97 94 ARG A N 1
ATOM 743 C CA . ARG A 1 94 ? -23.483 -5.441 -0.837 1.00 56.97 94 ARG A CA 1
ATOM 744 C C . ARG A 1 94 ? -23.660 -4.463 0.329 1.00 56.97 94 ARG A C 1
ATOM 746 O O . ARG A 1 94 ? -24.674 -4.533 1.015 1.00 56.97 94 ARG A O 1
ATOM 753 N N . PHE A 1 95 ? -22.734 -3.513 0.497 1.00 59.28 95 PHE A N 1
ATOM 754 C CA . PHE A 1 95 ? -22.798 -2.501 1.561 1.00 59.28 95 PHE A CA 1
ATOM 755 C C . PHE A 1 95 ? -23.987 -1.540 1.387 1.00 59.28 95 PHE A C 1
ATOM 757 O O . PHE A 1 95 ? -24.765 -1.344 2.316 1.00 59.28 95 PHE A O 1
ATOM 764 N N . ARG A 1 96 ? -24.234 -1.067 0.153 1.00 71.31 96 ARG A N 1
ATOM 765 C CA . ARG A 1 96 ? -25.401 -0.223 -0.174 1.00 71.31 96 ARG A CA 1
ATOM 766 C C . ARG A 1 96 ? -26.745 -0.875 0.158 1.00 71.31 96 ARG A C 1
ATOM 768 O O . ARG A 1 96 ? -27.706 -0.169 0.451 1.00 71.31 96 ARG A O 1
ATOM 775 N N . TRP A 1 97 ? -26.844 -2.203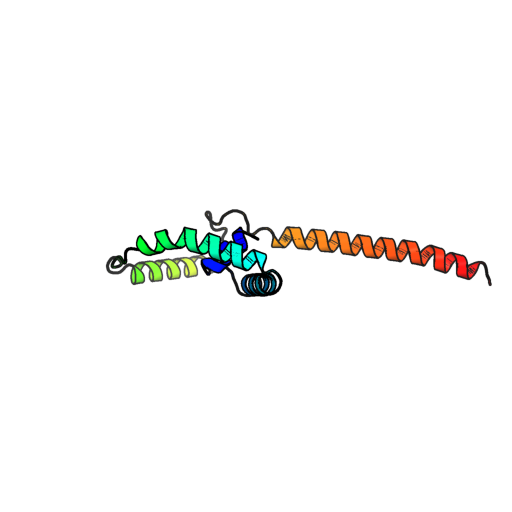 0.069 1.00 78.00 97 TRP A N 1
ATOM 776 C CA . TRP A 1 97 ? -28.098 -2.910 0.338 1.00 78.00 97 TRP A CA 1
ATOM 777 C C . TRP A 1 97 ? -28.397 -2.988 1.839 1.00 78.00 97 TRP A C 1
ATOM 779 O O . TRP A 1 97 ? -29.549 -2.814 2.234 1.00 78.00 97 TRP A O 1
ATOM 789 N N . TYR A 1 98 ? -27.369 -3.157 2.679 1.00 82.62 98 TYR A N 1
ATOM 790 C CA . TYR A 1 98 ? -27.524 -3.083 4.134 1.00 82.62 98 TYR A CA 1
ATOM 791 C C . TYR A 1 98 ? -27.933 -1.680 4.592 1.00 82.62 98 TYR A C 1
ATOM 793 O O . TYR A 1 98 ? -28.859 -1.568 5.394 1.00 82.62 98 TYR A O 1
ATOM 801 N N . ASP A 1 99 ? -27.344 -0.624 4.023 1.00 80.31 99 ASP A N 1
ATOM 802 C CA . ASP A 1 99 ? -27.724 0.761 4.341 1.00 80.31 99 ASP A CA 1
ATOM 803 C C . ASP A 1 99 ? -29.200 1.048 4.016 1.00 80.31 99 ASP A C 1
ATOM 805 O O . ASP A 1 99 ? -29.899 1.713 4.784 1.00 80.31 99 ASP A O 1
ATOM 809 N N . LEU A 1 100 ? -29.718 0.488 2.916 1.00 83.75 100 LEU A N 1
ATOM 810 C CA . LEU A 1 100 ? -31.125 0.625 2.529 1.00 83.75 100 LEU A CA 1
ATOM 811 C C . LEU A 1 100 ? -32.069 -0.112 3.492 1.00 83.75 100 LEU A C 1
ATOM 813 O O . LEU A 1 100 ? -33.115 0.425 3.860 1.00 83.75 100 LEU A O 1
ATOM 817 N N . VAL A 1 101 ? -31.695 -1.315 3.939 1.00 89.75 101 VAL A N 1
ATOM 818 C CA . VAL A 1 101 ? -32.469 -2.087 4.928 1.00 89.75 101 VAL A CA 1
ATOM 819 C C . VAL A 1 101 ? -32.481 -1.381 6.283 1.00 89.75 101 VAL A C 1
ATOM 821 O O . VAL A 1 101 ? -33.539 -1.267 6.902 1.00 89.75 101 VAL A O 1
ATOM 824 N N . VAL A 1 102 ? -31.334 -0.861 6.728 1.00 87.25 102 VAL A N 1
ATOM 825 C CA . VAL A 1 102 ? -31.225 -0.101 7.982 1.00 87.25 102 VAL A CA 1
ATOM 826 C C . VAL A 1 102 ? -32.072 1.171 7.910 1.00 87.25 102 VAL A C 1
ATOM 828 O O . VAL A 1 102 ? -32.867 1.419 8.818 1.00 87.25 102 VAL A O 1
ATOM 831 N N . GLY A 1 103 ? -31.988 1.928 6.810 1.00 88.50 103 GLY A N 1
ATOM 832 C CA . GLY A 1 103 ? -32.815 3.117 6.586 1.00 88.50 103 GLY A CA 1
ATOM 833 C C . GLY A 1 103 ? -34.319 2.817 6.605 1.00 88.50 103 GLY A C 1
ATOM 834 O O . GLY A 1 103 ? -35.082 3.527 7.262 1.00 88.50 103 GLY A O 1
ATOM 835 N N . ALA A 1 104 ? -34.749 1.729 5.957 1.00 91.06 104 ALA A N 1
ATOM 836 C CA . ALA A 1 104 ? -36.143 1.286 5.978 1.00 91.06 104 ALA A CA 1
ATOM 837 C C . ALA A 1 104 ? -36.607 0.884 7.390 1.00 91.06 104 ALA A C 1
ATOM 839 O O . ALA A 1 104 ? -37.704 1.253 7.807 1.00 91.06 104 ALA A O 1
ATOM 840 N N . CYS A 1 105 ? -35.762 0.185 8.153 1.00 92.19 105 CYS A N 1
ATOM 841 C CA . CYS A 1 105 ? -36.059 -0.207 9.531 1.00 92.19 105 CYS A CA 1
ATOM 842 C C . CYS A 1 105 ? -36.258 1.013 10.443 1.00 92.19 105 CYS A C 1
ATOM 844 O O . CYS A 1 105 ? -37.246 1.082 11.176 1.00 92.19 105 CYS A O 1
ATOM 846 N N . VAL A 1 106 ? -35.362 2.003 10.363 1.00 92.69 106 VAL A N 1
ATOM 847 C CA . VAL A 1 106 ? -35.464 3.250 11.143 1.00 92.69 106 VAL A CA 1
ATOM 848 C C . VAL A 1 106 ? -36.745 4.012 10.794 1.00 92.69 106 VAL A C 1
ATOM 850 O O . VAL A 1 106 ? -37.446 4.471 11.697 1.00 92.69 106 VAL A O 1
ATOM 853 N N . LEU A 1 107 ? -37.098 4.094 9.505 1.00 92.31 107 LEU A N 1
ATOM 854 C CA . LEU A 1 107 ? -38.352 4.708 9.058 1.00 92.31 107 LEU A CA 1
ATOM 855 C C . LEU A 1 107 ? -39.581 4.003 9.644 1.00 92.31 107 LEU A C 1
ATOM 857 O O . LEU A 1 107 ? -40.464 4.669 10.182 1.00 92.31 107 LEU A O 1
ATOM 861 N N . ILE A 1 108 ? -39.632 2.669 9.582 1.00 93.00 108 ILE A N 1
ATOM 862 C CA . ILE A 1 108 ? -40.751 1.875 10.115 1.00 93.00 108 ILE A CA 1
ATOM 863 C C . ILE A 1 108 ? -40.907 2.096 11.622 1.00 93.00 108 ILE A C 1
ATOM 865 O O . ILE A 1 108 ? -42.019 2.340 12.091 1.00 93.00 108 ILE A O 1
ATOM 869 N N . VAL A 1 109 ? -39.805 2.060 12.379 1.00 92.31 109 VAL A N 1
ATOM 870 C CA . VAL A 1 109 ? -39.824 2.315 13.828 1.00 92.31 109 VAL A CA 1
ATOM 871 C C . VAL A 1 109 ? -40.303 3.738 14.123 1.00 92.31 109 VAL A C 1
ATOM 873 O O . VAL A 1 109 ? -41.157 3.926 14.988 1.00 92.31 109 VAL A O 1
ATOM 876 N N . GLY A 1 110 ? -39.826 4.734 13.370 1.00 89.50 110 GLY A N 1
ATOM 877 C CA . GLY A 1 110 ? -40.291 6.116 13.487 1.00 89.50 110 GLY A CA 1
ATOM 878 C C . GLY A 1 110 ? -41.803 6.245 13.275 1.00 89.50 110 GLY A C 1
ATOM 879 O O . GLY A 1 110 ? -42.501 6.816 14.113 1.00 89.50 110 GLY A O 1
ATOM 880 N N . PHE A 1 111 ? -42.339 5.645 12.209 1.00 88.44 111 PHE A N 1
ATOM 881 C CA . PHE A 1 111 ? -43.781 5.643 11.938 1.00 88.44 111 PHE A CA 1
ATOM 882 C C . PHE A 1 111 ? -44.591 4.913 13.016 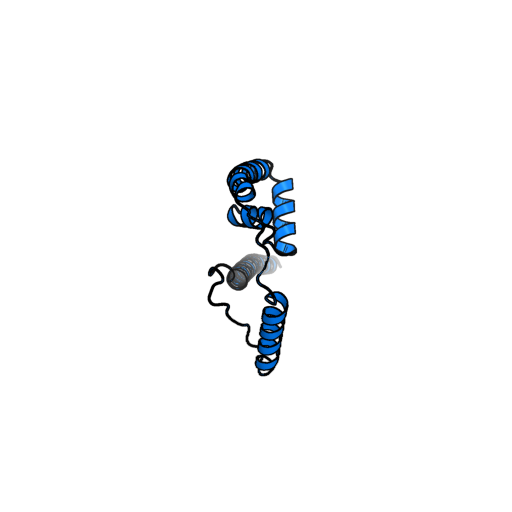1.00 88.44 111 PHE A C 1
ATOM 884 O O . PHE A 1 111 ? -45.634 5.417 13.443 1.00 88.44 111 PHE A O 1
ATOM 891 N N . ALA A 1 112 ? -44.104 3.767 13.496 1.00 86.81 112 ALA A N 1
ATOM 892 C CA . ALA A 1 112 ? -44.755 2.990 14.548 1.00 86.81 112 ALA A CA 1
ATOM 893 C C . ALA A 1 112 ? -44.838 3.744 15.885 1.00 86.81 112 ALA A C 1
ATOM 895 O O . ALA A 1 112 ? -45.754 3.494 16.663 1.00 86.81 112 ALA A O 1
ATOM 896 N N . LEU A 1 113 ? -43.919 4.678 16.147 1.00 85.88 113 LEU A N 1
ATOM 897 C CA . LEU A 1 113 ? -43.930 5.524 17.344 1.00 85.88 113 LEU A CA 1
ATOM 898 C C . LEU A 1 113 ? -44.790 6.785 17.175 1.00 85.88 113 LEU A C 1
ATOM 900 O O . LEU A 1 113 ? -45.463 7.205 18.117 1.00 85.88 113 LEU A O 1
ATOM 904 N N . ILE A 1 114 ? -44.818 7.371 15.976 1.00 83.00 114 ILE A N 1
ATOM 905 C CA . ILE A 1 114 ? -45.601 8.583 15.686 1.00 83.00 114 ILE A CA 1
ATOM 906 C C . ILE A 1 114 ? -47.109 8.283 15.676 1.00 83.00 114 ILE A C 1
ATOM 908 O O . ILE A 1 114 ? -47.904 9.062 16.204 1.00 83.00 114 ILE A O 1
ATOM 912 N N . PHE A 1 115 ? -47.522 7.136 15.132 1.00 77.00 115 PHE A N 1
ATOM 913 C CA . PHE A 1 115 ? -48.936 6.764 15.021 1.00 77.00 115 PHE A CA 1
ATOM 914 C C . PHE A 1 115 ? -49.690 6.691 16.372 1.00 77.00 115 PHE A C 1
ATOM 916 O O . PHE A 1 115 ? -50.739 7.330 16.501 1.00 77.00 115 PHE A O 1
ATOM 923 N N . PRO A 1 116 ? -49.190 6.001 17.420 1.00 76.88 116 PRO A N 1
ATOM 924 C CA . PRO A 1 116 ? -49.845 5.976 18.728 1.00 76.88 116 PRO A CA 1
ATOM 925 C C . PRO A 1 116 ? -49.778 7.327 19.454 1.00 76.88 116 PRO A C 1
ATOM 927 O O . PRO A 1 116 ? -50.686 7.638 20.227 1.00 76.88 116 PRO A O 1
ATOM 930 N N . ALA A 1 117 ? -48.754 8.149 19.197 1.00 73.19 117 ALA A N 1
ATOM 931 C CA . ALA A 1 117 ? -48.652 9.493 19.766 1.00 73.19 117 ALA A CA 1
ATOM 932 C C . ALA A 1 117 ? -49.750 10.427 19.222 1.00 73.19 117 ALA A C 1
ATOM 934 O O . ALA A 1 117 ? -50.392 11.142 19.992 1.00 73.19 117 ALA A O 1
ATOM 935 N N . ILE A 1 118 ? -50.032 10.357 17.917 1.00 74.62 118 ILE A N 1
ATOM 936 C CA . ILE A 1 118 ? -51.114 11.121 17.273 1.00 74.62 118 ILE A CA 1
ATOM 937 C C . ILE A 1 118 ? -52.496 10.568 17.658 1.00 74.62 118 ILE A C 1
ATOM 939 O O . ILE A 1 118 ? -53.445 11.325 17.853 1.00 74.62 118 ILE A O 1
ATOM 943 N N . ALA A 1 119 ? -52.637 9.249 17.808 1.00 74.56 119 ALA A N 1
ATOM 944 C CA . ALA A 1 119 ? -53.902 8.654 18.237 1.00 74.56 119 ALA A CA 1
ATOM 945 C C . ALA A 1 119 ? -54.278 9.057 19.676 1.00 74.56 119 ALA A C 1
ATOM 947 O O . ALA A 1 119 ? -55.450 9.313 19.953 1.00 74.56 119 ALA A O 1
ATOM 948 N N . ARG A 1 120 ? -53.292 9.169 20.579 1.00 67.50 120 ARG A N 1
ATOM 949 C CA . ARG A 1 120 ? -53.511 9.619 21.964 1.00 67.50 120 ARG A CA 1
ATOM 950 C C . ARG A 1 120 ? -53.829 11.111 22.074 1.00 67.50 120 ARG A C 1
ATOM 952 O O . ARG A 1 120 ? -54.630 11.469 22.931 1.00 67.50 120 ARG A O 1
ATOM 959 N N . SER A 1 121 ? -53.274 11.971 21.213 1.00 67.44 121 SER A N 1
ATOM 960 C CA . SER A 1 121 ? -53.577 13.414 21.253 1.00 67.44 121 SER A CA 1
ATOM 961 C C . SER A 1 121 ? -55.040 13.723 20.917 1.00 67.44 121 SER A C 1
ATOM 963 O O . SER A 1 121 ? -55.607 14.670 21.450 1.00 67.44 121 SER A O 1
ATOM 965 N N . ARG A 1 122 ? -55.680 12.881 20.096 1.00 65.19 122 ARG A N 1
ATOM 966 C CA . ARG A 1 122 ? -57.100 13.011 19.734 1.00 65.19 122 ARG A CA 1
ATOM 967 C C . ARG A 1 122 ? -58.085 12.525 20.797 1.00 65.19 122 ARG A C 1
ATOM 969 O O . ARG A 1 122 ? -59.261 12.828 20.676 1.00 65.19 122 ARG A O 1
ATOM 976 N N . GLN A 1 123 ? -57.645 11.754 21.791 1.00 66.56 123 GLN A N 1
ATOM 977 C CA . GLN A 1 123 ? -58.518 11.260 22.868 1.00 66.56 123 GLN A CA 1
ATOM 978 C C . GLN A 1 123 ? -58.567 12.200 24.085 1.00 66.56 123 GLN A C 1
ATOM 980 O O . GLN A 1 123 ? -59.321 11.936 25.017 1.00 66.56 123 GLN A O 1
ATOM 985 N N . MET A 1 124 ? -57.766 13.272 24.093 1.00 55.62 124 MET A N 1
ATOM 986 C CA . MET A 1 124 ? -57.714 14.275 25.170 1.00 55.62 124 MET A CA 1
ATOM 987 C C . MET A 1 124 ? -58.287 15.649 24.762 1.00 55.62 124 MET A C 1
ATOM 989 O O . MET A 1 124 ? -58.132 16.607 25.516 1.00 55.62 124 MET A O 1
ATOM 993 N N . ALA A 1 125 ? -58.925 15.748 23.591 1.00 47.19 125 ALA A N 1
ATOM 994 C CA . ALA A 1 125 ? -59.675 16.916 23.116 1.00 47.19 125 ALA A CA 1
ATOM 995 C C . ALA A 1 125 ? -61.147 16.531 22.936 1.00 47.19 125 ALA A C 1
ATOM 997 O O . ALA A 1 125 ? -62.011 17.377 23.248 1.00 47.19 125 ALA A O 1
#

Foldseek 3Di:
DLVLLVCLVVVNDDDVSNVVVVVVVVVDVVVVVSNVVVVVVCVVVVVVDDDDDDPPCPVVVVVVVVVVVVVVCPPDDDPDDPPPPPPPPPVVVVVVVVVVVVVVVVVVVVVVVVVVVVVVVVVVD